Protein AF-A0A834A3Q2-F1 (afdb_monomer_lite)

pLDDT: mean 85.05, std 15.07, range [38.84, 97.31]

Foldseek 3Di:
DDPCPVCVVVLVVVLVVVCVVCVVVCVVVDPVVSVVVSVVCLVVLNNLPPDDVCSCPPDPSSVVSVVVVVVVVVVVCVVVVHDDPD

Organism: NCBI:txid89673

InterPro domains:
  IPR038968 Centriolar satellite-associated tubulin polyglutamylase complex regulator 1 [PTHR34252] (2-83)
  IPR060456 CSTPP1, N-terminal domain [PF27900] (3-45)

Secondary structure (DSSP, 8-state):
--GGGGTHHHHHHHHHHHHHHSHHHHHHH-HHHHHHHHHHHHHHT-TTTT--HHHHHTSHHHHHHHHHHHHHHHHHHHHTT-----

Radius of gyration: 15.38 Å; chains: 1; bounding box: 40×26×34 Å

Sequence (86 aa):
MCFAQRHVLTYMEDAVCQLLENKEDISQYGVARFFTEYFNSVCQGTHILFREFSFIQATPHNRASFLRAFWRCFRTVGKNGGKLDI

Structure (mmCIF, N/CA/C/O backbone):
data_AF-A0A834A3Q2-F1
#
_entry.id   AF-A0A834A3Q2-F1
#
loop_
_atom_site.group_PDB
_atom_site.id
_atom_site.type_symbol
_atom_site.label_atom_id
_atom_site.label_alt_id
_atom_site.label_comp_id
_atom_site.label_asym_id
_atom_site.label_entity_id
_atom_site.label_seq_id
_atom_site.pdbx_PDB_ins_code
_atom_site.Cartn_x
_atom_site.Cartn_y
_atom_site.Cartn_z
_atom_site.occupancy
_atom_site.B_iso_or_equiv
_atom_site.auth_seq_id
_atom_site.auth_comp_id
_atom_site.auth_asym_id
_atom_site.auth_atom_id
_atom_site.pdbx_PDB_model_num
ATOM 1 N N . MET A 1 1 ? -12.334 3.554 -13.382 1.00 38.84 1 MET A N 1
ATOM 2 C CA . MET A 1 1 ? -12.921 2.278 -12.908 1.00 38.84 1 MET A CA 1
ATOM 3 C C . MET A 1 1 ? -11.954 1.632 -11.932 1.00 38.84 1 MET A C 1
ATOM 5 O O . MET A 1 1 ? -10.766 1.571 -12.218 1.00 38.84 1 MET A O 1
ATOM 9 N N . CYS A 1 2 ? -12.439 1.288 -10.742 1.00 42.94 2 CYS A N 1
ATOM 10 C CA . CYS A 1 2 ? -11.633 1.109 -9.538 1.00 42.94 2 CYS A CA 1
ATOM 11 C C . CYS A 1 2 ? -10.892 -0.243 -9.527 1.00 42.94 2 CYS A C 1
ATOM 13 O O . CYS A 1 2 ? -11.510 -1.284 -9.323 1.00 42.94 2 CYS A O 1
ATOM 15 N N . PHE A 1 3 ? -9.565 -0.237 -9.697 1.00 46.31 3 PHE A N 1
ATOM 16 C CA . PHE A 1 3 ? -8.706 -1.419 -9.495 1.00 46.31 3 PHE A CA 1
ATOM 17 C C . PHE A 1 3 ? -8.783 -1.985 -8.062 1.00 46.31 3 PHE A C 1
ATOM 19 O O . PHE A 1 3 ? -8.353 -3.114 -7.831 1.00 46.31 3 PHE A O 1
ATOM 26 N N . ALA A 1 4 ? -9.357 -1.230 -7.117 1.00 47.38 4 ALA A N 1
ATOM 27 C CA . ALA A 1 4 ? -9.439 -1.604 -5.712 1.00 47.38 4 ALA A CA 1
ATOM 28 C C . ALA A 1 4 ? -10.252 -2.883 -5.472 1.00 47.38 4 ALA A C 1
ATOM 30 O O . ALA A 1 4 ? -9.836 -3.684 -4.646 1.00 47.38 4 ALA A O 1
ATOM 31 N N . GLN A 1 5 ? -11.338 -3.147 -6.217 1.00 54.44 5 GLN A N 1
ATOM 32 C CA . GLN A 1 5 ? -12.252 -4.262 -5.898 1.00 54.44 5 GLN A CA 1
ATOM 33 C C . GLN A 1 5 ? -11.590 -5.650 -5.886 1.00 54.44 5 GLN A C 1
ATOM 35 O O . GLN A 1 5 ? -12.050 -6.522 -5.158 1.00 54.44 5 GLN A O 1
ATOM 40 N N . ARG A 1 6 ? -10.506 -5.870 -6.643 1.00 66.31 6 ARG A N 1
ATOM 41 C CA . ARG A 1 6 ? -9.857 -7.192 -6.733 1.00 66.31 6 ARG A CA 1
ATOM 42 C C . ARG A 1 6 ? -8.803 -7.465 -5.660 1.00 66.31 6 ARG A C 1
ATOM 44 O O . ARG A 1 6 ? -8.440 -8.619 -5.476 1.00 66.31 6 ARG A O 1
ATOM 51 N N . HIS A 1 7 ? -8.327 -6.439 -4.953 1.00 85.19 7 HIS A N 1
ATOM 52 C CA . HIS A 1 7 ? -7.228 -6.580 -3.988 1.00 85.19 7 HIS A CA 1
ATOM 53 C C . HIS A 1 7 ? -7.514 -5.920 -2.634 1.00 85.19 7 HIS A C 1
ATOM 55 O O . HIS A 1 7 ? -6.598 -5.783 -1.828 1.00 85.19 7 HIS A O 1
ATOM 61 N N . VAL A 1 8 ? -8.770 -5.532 -2.358 1.00 88.00 8 VAL A N 1
ATOM 62 C CA . VAL A 1 8 ? -9.160 -4.968 -1.050 1.00 88.00 8 VAL A CA 1
ATOM 63 C C . VAL A 1 8 ? -8.730 -5.889 0.088 1.00 88.00 8 VAL A C 1
ATOM 65 O O . VAL A 1 8 ? -8.182 -5.399 1.066 1.00 88.00 8 VAL A O 1
ATOM 68 N N . LEU A 1 9 ? -8.918 -7.207 -0.056 1.00 92.12 9 LEU A N 1
ATOM 69 C CA . LEU A 1 9 ? -8.535 -8.176 0.974 1.00 92.12 9 LEU A CA 1
ATOM 70 C C . LEU A 1 9 ? -7.033 -8.143 1.270 1.00 92.12 9 LEU A C 1
ATOM 72 O O . LEU A 1 9 ? -6.669 -8.064 2.432 1.00 92.12 9 LEU A O 1
ATOM 76 N N . THR A 1 10 ? -6.176 -8.070 0.247 1.00 94.25 10 THR A N 1
ATOM 77 C CA . THR A 1 10 ? -4.720 -7.942 0.431 1.00 94.25 10 THR A CA 1
ATOM 78 C C . THR A 1 10 ? -4.352 -6.707 1.253 1.00 94.25 10 THR A C 1
ATOM 80 O O . THR A 1 10 ? -3.477 -6.774 2.108 1.00 94.25 10 THR A O 1
ATOM 83 N N . TYR A 1 11 ? -5.020 -5.577 1.011 1.00 95.38 11 TYR A N 1
ATOM 84 C CA . TYR A 1 11 ? -4.772 -4.341 1.757 1.00 95.38 11 TYR A CA 1
ATOM 85 C C . TYR A 1 11 ? -5.385 -4.359 3.159 1.00 95.38 11 TYR A C 1
ATOM 87 O O . TYR A 1 11 ? -4.805 -3.801 4.080 1.00 95.38 11 TYR A O 1
ATOM 95 N N . MET A 1 12 ? -6.540 -5.001 3.339 1.00 95.50 12 MET A N 1
ATOM 96 C CA . MET A 1 12 ? -7.156 -5.170 4.657 1.00 95.50 12 MET A CA 1
ATOM 97 C C . MET A 1 12 ? -6.325 -6.094 5.546 1.00 95.50 12 MET A C 1
ATOM 99 O O . MET A 1 12 ? -6.070 -5.745 6.694 1.00 95.50 12 MET A O 1
ATOM 103 N N . GLU A 1 13 ? -5.885 -7.240 5.023 1.00 95.38 13 GLU A N 1
ATOM 104 C CA . GLU A 1 13 ? -5.006 -8.178 5.730 1.00 95.38 13 GLU A CA 1
ATOM 105 C C . GLU A 1 13 ? -3.705 -7.492 6.135 1.00 95.38 13 GLU A C 1
ATOM 107 O O . GLU A 1 13 ? -3.337 -7.519 7.305 1.00 95.38 13 GLU A O 1
ATOM 112 N N . ASP A 1 14 ? -3.062 -6.794 5.198 1.00 95.81 14 ASP A N 1
ATOM 113 C CA . ASP A 1 14 ? -1.835 -6.058 5.480 1.00 95.81 14 ASP A CA 1
ATOM 114 C C . ASP A 1 14 ? -2.030 -4.941 6.518 1.00 95.81 14 ASP A C 1
ATOM 116 O O . ASP A 1 14 ? -1.250 -4.835 7.463 1.00 95.81 14 ASP A O 1
ATOM 120 N N . ALA A 1 15 ? -3.090 -4.137 6.395 1.00 95.06 15 ALA A N 1
ATOM 121 C CA . ALA A 1 15 ? -3.403 -3.099 7.373 1.00 95.06 15 ALA A CA 1
ATOM 122 C C . ALA A 1 15 ? -3.614 -3.688 8.774 1.00 95.06 15 ALA A C 1
ATOM 124 O O . ALA A 1 15 ? -3.121 -3.139 9.756 1.00 95.06 15 ALA A O 1
ATOM 125 N N . VAL A 1 16 ? -4.320 -4.818 8.878 1.00 94.75 16 VAL A N 1
ATOM 126 C CA . VAL A 1 16 ? -4.526 -5.506 10.157 1.00 94.75 16 VAL A CA 1
ATOM 127 C C . VAL A 1 16 ? -3.209 -6.063 10.696 1.00 94.75 16 VAL A C 1
ATOM 129 O O . VAL A 1 16 ? -2.933 -5.867 11.874 1.00 94.75 16 VAL A O 1
ATOM 132 N N . CYS A 1 17 ? -2.365 -6.693 9.873 1.00 94.19 17 CYS A N 1
ATOM 133 C CA . CYS A 1 17 ? -1.038 -7.150 10.298 1.00 94.19 17 CYS A CA 1
ATOM 134 C C . CYS A 1 17 ? -0.202 -5.993 10.860 1.00 94.19 17 CYS A C 1
ATOM 136 O O . CYS A 1 17 ? 0.253 -6.070 11.999 1.00 94.19 17 CYS A O 1
ATOM 138 N N . GLN A 1 18 ? -0.104 -4.879 10.129 1.00 92.62 18 GLN A N 1
ATOM 139 C CA . GLN A 1 18 ? 0.643 -3.699 10.573 1.00 92.62 18 GLN A CA 1
ATOM 140 C C . GLN A 1 18 ? 0.060 -3.075 11.849 1.00 92.62 18 GLN A C 1
ATOM 142 O O . GLN A 1 18 ? 0.812 -2.672 12.737 1.00 92.62 18 GLN A O 1
ATOM 147 N N . LEU A 1 19 ? -1.271 -3.034 11.976 1.00 92.19 19 LEU A N 1
ATOM 148 C CA . LEU A 1 19 ? -1.953 -2.587 13.193 1.00 92.19 19 LEU A CA 1
ATOM 149 C C . LEU A 1 19 ? -1.587 -3.461 14.396 1.00 92.19 19 LEU A C 1
ATOM 151 O O . LEU A 1 19 ? -1.390 -2.953 15.498 1.00 92.19 19 LEU A O 1
ATOM 155 N N . LEU A 1 20 ? -1.530 -4.780 14.19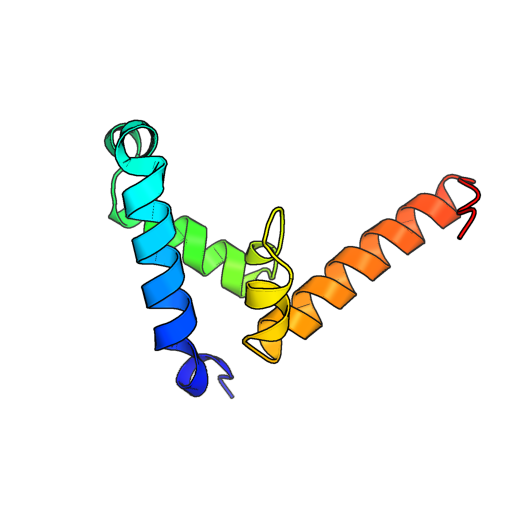6 1.00 91.31 20 LEU A N 1
ATOM 156 C CA . LEU A 1 20 ? -1.240 -5.734 15.260 1.00 91.31 20 LEU A CA 1
ATOM 157 C C . LEU A 1 20 ? 0.243 -5.748 15.657 1.00 91.31 20 LEU A C 1
ATOM 159 O O . LEU A 1 20 ? 0.536 -6.018 16.822 1.00 91.31 20 LEU A O 1
ATOM 163 N N . GLU A 1 21 ? 1.142 -5.451 14.721 1.00 89.81 21 GLU A N 1
ATOM 164 C CA . GLU A 1 21 ? 2.587 -5.331 14.949 1.00 89.81 21 GLU A CA 1
ATOM 165 C C . GLU A 1 21 ? 2.958 -4.026 15.673 1.00 89.81 21 GLU A C 1
ATOM 167 O O . GLU A 1 21 ? 3.876 -4.027 16.485 1.00 89.81 21 GLU A O 1
ATOM 172 N N . ASN A 1 22 ? 2.214 -2.935 15.449 1.00 82.94 22 ASN A N 1
ATOM 173 C CA . ASN A 1 22 ? 2.519 -1.594 15.979 1.00 82.94 22 ASN A CA 1
ATOM 174 C C . ASN A 1 22 ? 1.492 -1.111 17.025 1.00 82.94 22 ASN A C 1
ATOM 176 O O . ASN A 1 22 ? 1.194 0.080 17.134 1.00 82.94 22 ASN A O 1
ATOM 180 N N . LYS A 1 23 ? 0.899 -2.039 17.790 1.00 74.75 23 LYS A N 1
ATOM 181 C CA . LYS A 1 23 ? -0.207 -1.745 18.727 1.00 74.75 23 LYS A CA 1
ATOM 182 C C . LYS A 1 23 ? 0.114 -0.659 19.753 1.00 74.75 23 LYS A C 1
ATOM 184 O O . LYS A 1 23 ? -0.787 0.091 20.127 1.00 74.75 23 LYS A O 1
ATOM 189 N N . GLU A 1 24 ? 1.358 -0.603 20.222 1.00 73.19 24 GLU A N 1
ATOM 190 C CA . GLU A 1 24 ? 1.787 0.342 21.258 1.00 73.19 24 GLU A CA 1
ATOM 191 C C . GLU A 1 24 ? 1.728 1.786 20.743 1.00 73.19 24 GLU A C 1
ATOM 193 O O . GLU A 1 24 ? 1.071 2.621 21.366 1.00 73.19 24 GLU A O 1
ATOM 198 N N . ASP A 1 25 ? 2.257 2.047 19.545 1.00 71.56 25 ASP A N 1
ATOM 199 C CA . ASP A 1 25 ? 2.207 3.366 18.902 1.00 71.56 25 ASP A CA 1
ATOM 200 C C . ASP A 1 25 ? 0.776 3.768 18.511 1.00 71.56 25 ASP A C 1
ATOM 202 O O . ASP A 1 25 ? 0.375 4.925 18.642 1.00 71.56 25 ASP A O 1
ATOM 206 N N . ILE A 1 26 ? -0.047 2.810 18.071 1.00 70.56 26 ILE A N 1
ATOM 207 C CA . ILE A 1 26 ? -1.404 3.091 17.571 1.00 70.56 26 ILE A CA 1
ATOM 208 C C . ILE A 1 26 ? -2.392 3.385 18.707 1.00 70.56 26 ILE A C 1
ATOM 210 O O . ILE A 1 26 ? -3.382 4.095 18.493 1.00 70.56 26 ILE A O 1
ATOM 214 N N . SER A 1 27 ? -2.109 2.918 19.928 1.00 64.25 27 SER A N 1
ATOM 215 C CA . SER A 1 27 ? -2.911 3.229 21.119 1.00 64.25 27 SER A CA 1
ATOM 216 C C . SER A 1 27 ? -3.052 4.741 21.368 1.00 64.25 27 SER A C 1
ATOM 218 O O . SER A 1 27 ? -4.076 5.183 21.888 1.00 64.25 27 SER A O 1
ATOM 220 N N . GLN A 1 28 ? -2.081 5.540 20.909 1.00 70.75 28 GLN A N 1
ATOM 221 C CA . GLN A 1 28 ? -2.066 6.995 21.053 1.00 70.75 28 GLN A CA 1
ATOM 222 C C . GLN A 1 28 ? -2.890 7.734 19.980 1.00 70.75 28 GLN A C 1
ATOM 224 O O . GLN A 1 28 ? -3.434 8.806 20.247 1.00 70.75 28 GLN A O 1
ATOM 229 N N . TYR A 1 29 ? -3.000 7.180 18.767 1.00 75.50 29 TYR A N 1
ATOM 230 C CA . TYR A 1 29 ? -3.604 7.856 17.604 1.00 75.50 29 TYR A CA 1
ATOM 231 C C . TYR A 1 29 ? -4.989 7.320 17.226 1.00 75.50 29 TYR A C 1
ATOM 233 O O . TYR A 1 29 ? -5.752 8.004 16.537 1.00 75.50 29 TYR A O 1
ATOM 241 N N . GLY A 1 30 ? -5.328 6.120 17.700 1.00 87.88 30 GLY A N 1
ATOM 242 C CA . GLY A 1 30 ? -6.608 5.464 17.479 1.00 87.88 30 GLY A CA 1
ATOM 243 C C . GLY A 1 30 ? -6.672 4.660 16.177 1.00 87.88 30 GLY A C 1
ATOM 244 O O . GLY A 1 30 ? -6.157 5.046 15.127 1.00 87.88 30 GLY A O 1
ATOM 245 N N . VAL A 1 31 ? -7.388 3.536 16.236 1.00 90.94 31 VAL A N 1
ATOM 246 C CA . VAL A 1 31 ? -7.507 2.555 15.142 1.00 90.94 31 VAL A CA 1
ATOM 247 C C . VAL A 1 31 ? -8.088 3.167 13.860 1.00 90.94 31 VAL A C 1
ATOM 249 O O . VAL A 1 31 ? -7.600 2.904 12.764 1.00 90.94 31 VAL A O 1
ATOM 252 N N . ALA A 1 32 ? -9.106 4.026 13.978 1.00 91.31 32 ALA A N 1
ATOM 253 C CA . ALA A 1 32 ? -9.737 4.664 12.818 1.00 91.31 32 ALA A CA 1
ATO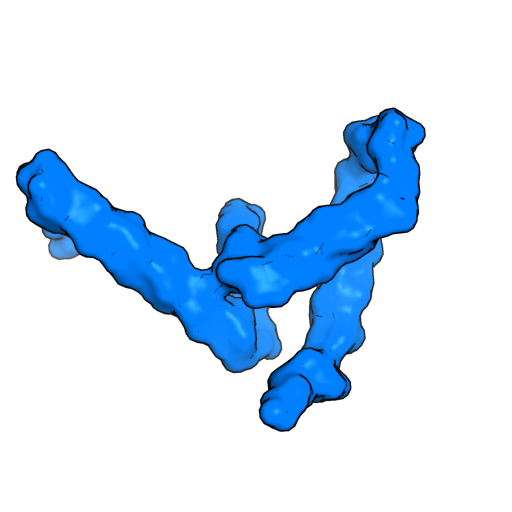M 254 C C . ALA A 1 32 ? -8.761 5.563 12.040 1.00 91.31 32 ALA A C 1
ATOM 256 O O . ALA A 1 32 ? -8.770 5.585 10.805 1.00 91.31 32 ALA A O 1
ATOM 257 N N . ARG A 1 33 ? -7.893 6.281 12.761 1.00 91.31 33 ARG A N 1
ATOM 258 C CA . ARG A 1 33 ? -6.872 7.137 12.159 1.00 91.31 33 ARG A CA 1
ATOM 259 C C . ARG A 1 33 ? -5.806 6.307 11.454 1.00 91.31 33 ARG A C 1
ATOM 261 O O . ARG A 1 33 ? -5.490 6.619 10.312 1.00 91.31 33 ARG A O 1
ATOM 268 N N . PHE A 1 34 ? -5.346 5.221 12.078 1.00 93.38 34 PHE A N 1
ATOM 269 C CA . PHE A 1 34 ? -4.409 4.286 11.454 1.00 93.38 34 PHE A CA 1
ATOM 270 C C . PHE A 1 34 ? -4.926 3.780 10.099 1.00 93.38 34 PHE A C 1
ATOM 272 O O . PHE A 1 34 ? -4.244 3.923 9.087 1.00 93.38 34 PHE A O 1
ATOM 279 N N . PHE A 1 35 ? -6.159 3.262 10.042 1.00 93.94 35 PHE A N 1
ATOM 280 C CA . PHE A 1 35 ? -6.726 2.782 8.776 1.00 93.94 35 PHE A CA 1
ATOM 281 C C . PHE A 1 35 ? -6.865 3.904 7.743 1.00 93.94 35 PHE A C 1
ATOM 283 O O . PHE A 1 35 ? -6.600 3.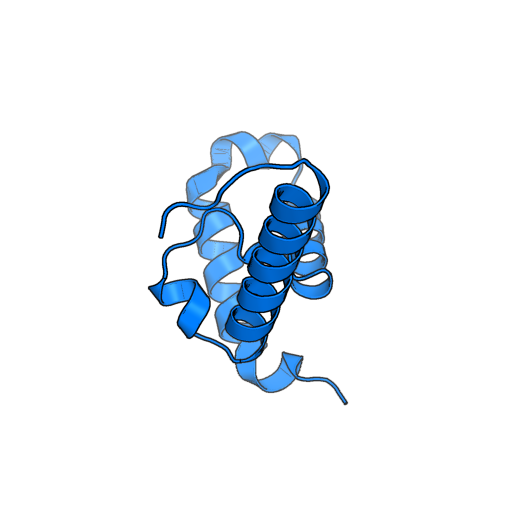690 6.561 1.00 93.94 35 PHE A O 1
ATOM 290 N N . THR A 1 36 ? -7.244 5.106 8.181 1.00 94.56 36 THR A N 1
ATOM 291 C CA . THR A 1 36 ? -7.335 6.276 7.299 1.00 94.56 36 THR A CA 1
ATOM 292 C C . THR A 1 36 ? -5.977 6.600 6.672 1.00 94.56 36 THR A C 1
ATOM 294 O O . THR A 1 36 ? -5.881 6.771 5.458 1.00 94.56 36 THR A O 1
ATOM 297 N N . GLU A 1 37 ? -4.914 6.652 7.472 1.00 94.31 37 GLU A N 1
ATOM 298 C CA . GLU A 1 37 ? -3.554 6.934 7.005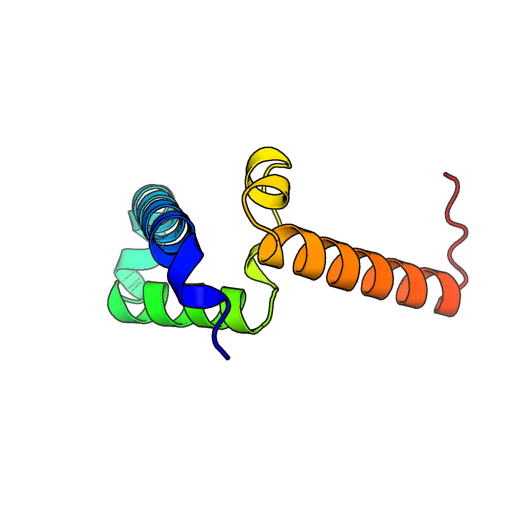 1.00 94.31 37 GLU A CA 1
ATOM 299 C C . GLU A 1 37 ? -3.017 5.807 6.110 1.00 94.31 37 GLU A C 1
ATOM 301 O O . GLU A 1 37 ? -2.492 6.085 5.027 1.00 94.31 37 GLU A O 1
ATOM 306 N N . TYR A 1 38 ? -3.246 4.545 6.486 1.00 95.12 38 TYR A N 1
ATOM 307 C CA . TYR A 1 38 ? -2.882 3.383 5.679 1.00 95.12 38 TYR A CA 1
ATOM 308 C C . TYR A 1 38 ? -3.534 3.442 4.291 1.00 95.12 38 TYR A C 1
ATOM 310 O O . TYR A 1 38 ? -2.836 3.434 3.276 1.00 95.12 38 TYR A O 1
ATOM 318 N N . PHE A 1 39 ? -4.860 3.577 4.204 1.00 95.69 39 PHE A N 1
ATOM 319 C CA . PHE A 1 39 ? -5.540 3.598 2.905 1.00 95.69 39 PHE A CA 1
ATOM 320 C C . PHE A 1 39 ? -5.241 4.865 2.098 1.00 95.69 39 PHE A C 1
ATOM 322 O O . PHE A 1 39 ? -5.167 4.798 0.869 1.00 95.69 39 PHE A O 1
ATOM 329 N N . ASN A 1 40 ? -4.972 5.996 2.754 1.00 96.31 40 ASN A N 1
ATOM 330 C CA . ASN A 1 40 ? -4.437 7.176 2.075 1.00 96.31 40 ASN A CA 1
ATOM 331 C C . ASN A 1 40 ? -3.066 6.892 1.449 1.00 96.31 40 ASN A C 1
ATOM 333 O O . ASN A 1 40 ? -2.836 7.281 0.302 1.00 96.31 40 ASN A O 1
ATOM 337 N N . SER A 1 41 ? -2.182 6.168 2.142 1.00 97.06 41 SER A N 1
ATOM 338 C CA . SER A 1 41 ? -0.884 5.763 1.591 1.00 97.06 41 SER A CA 1
ATOM 339 C C . SER A 1 41 ? -1.034 4.824 0.387 1.00 97.06 41 SER A C 1
ATOM 341 O O . SER A 1 41 ? -0.323 4.990 -0.607 1.00 97.06 41 SER A O 1
ATOM 343 N N . VAL A 1 42 ? -2.020 3.915 0.404 1.00 96.12 42 VAL A N 1
ATOM 344 C CA . VAL A 1 42 ? -2.349 3.046 -0.741 1.00 96.12 42 VAL A CA 1
ATOM 345 C C . VAL A 1 42 ? -2.825 3.876 -1.932 1.00 96.12 42 VAL A C 1
ATOM 347 O O . VAL A 1 42 ? -2.344 3.683 -3.050 1.00 96.12 42 VAL A O 1
ATOM 350 N N . CYS A 1 43 ? -3.721 4.840 -1.708 1.00 94.50 43 CYS A N 1
ATOM 351 C CA . CYS A 1 43 ? -4.192 5.762 -2.745 1.00 94.50 43 CYS A CA 1
ATOM 352 C C . CYS A 1 43 ? -3.051 6.600 -3.346 1.00 94.50 43 CYS A C 1
ATOM 354 O O . CYS A 1 43 ? -3.017 6.827 -4.557 1.00 94.50 43 CYS A O 1
ATOM 356 N N . GLN A 1 44 ? -2.101 7.036 -2.517 1.00 95.06 44 GLN A N 1
ATOM 357 C CA . GLN A 1 44 ? -0.937 7.823 -2.936 1.00 95.06 44 GLN A CA 1
ATOM 358 C C . GLN A 1 44 ? 0.184 6.963 -3.549 1.00 95.06 44 GLN A C 1
ATOM 360 O O . GLN A 1 44 ? 1.056 7.491 -4.244 1.00 95.06 44 GLN A O 1
ATOM 365 N N . GLY A 1 45 ? 0.154 5.645 -3.334 1.00 95.50 45 GLY A N 1
ATOM 366 C CA . GLY A 1 45 ? 1.183 4.703 -3.774 1.00 95.50 45 GLY A CA 1
ATOM 367 C C . GLY A 1 45 ? 2.459 4.741 -2.927 1.00 95.50 45 GLY A C 1
ATOM 368 O O . GLY A 1 45 ? 3.523 4.374 -3.421 1.00 95.50 45 GLY A O 1
ATOM 369 N N . THR A 1 46 ? 2.389 5.223 -1.684 1.00 96.31 46 THR A N 1
ATOM 370 C CA . THR A 1 46 ? 3.526 5.275 -0.745 1.00 96.31 46 THR A CA 1
ATOM 371 C C . THR A 1 46 ? 3.571 4.084 0.209 1.00 96.31 46 THR A C 1
ATOM 373 O O . THR A 1 46 ? 4.611 3.833 0.809 1.00 96.31 46 THR A O 1
ATOM 376 N N . HIS A 1 47 ? 2.500 3.289 0.279 1.00 96.38 47 HIS A N 1
ATOM 377 C CA . HIS A 1 47 ? 2.395 2.056 1.077 1.00 96.38 47 HIS A CA 1
ATOM 378 C C . HIS A 1 47 ? 3.438 0.977 0.737 1.00 96.38 47 HIS A C 1
ATOM 380 O O . HIS A 1 47 ? 3.562 -0.011 1.449 1.00 96.38 47 HIS A O 1
ATOM 386 N N . ILE A 1 48 ? 4.166 1.134 -0.371 1.00 96.75 48 ILE A N 1
ATOM 387 C CA . ILE A 1 48 ? 5.236 0.228 -0.815 1.00 96.75 48 ILE A CA 1
ATOM 388 C C . ILE A 1 48 ? 6.586 0.479 -0.131 1.00 96.75 48 ILE A C 1
ATOM 390 O O . ILE A 1 48 ? 7.525 -0.282 -0.354 1.00 96.75 48 ILE A O 1
ATOM 394 N N . LEU A 1 49 ? 6.720 1.563 0.636 1.00 94.69 49 LEU A N 1
ATOM 395 C CA . LEU A 1 49 ? 7.979 1.938 1.276 1.00 94.69 49 LEU A CA 1
ATOM 396 C C . LEU A 1 49 ? 8.249 1.041 2.486 1.00 94.69 49 LEU A C 1
ATOM 398 O O . LEU A 1 49 ? 7.341 0.778 3.266 1.00 94.69 49 LEU A O 1
ATOM 402 N N . PHE A 1 50 ? 9.504 0.609 2.649 1.00 93.06 50 PHE A N 1
ATOM 403 C CA . PHE A 1 50 ? 9.932 -0.278 3.743 1.00 93.06 50 PHE A CA 1
ATOM 404 C C . PHE A 1 50 ? 9.168 -1.612 3.784 1.00 93.06 50 PHE A C 1
ATOM 406 O O . PHE A 1 50 ? 8.847 -2.132 4.848 1.00 93.06 50 PHE A O 1
ATOM 413 N N . ARG A 1 51 ? 8.848 -2.160 2.607 1.00 95.25 51 ARG A N 1
ATOM 414 C CA . ARG A 1 51 ? 8.123 -3.424 2.465 1.00 95.25 51 ARG A CA 1
ATOM 415 C C . ARG A 1 51 ? 8.992 -4.481 1.808 1.00 95.25 51 ARG A C 1
ATOM 417 O O . ARG A 1 51 ? 9.765 -4.186 0.898 1.00 95.25 51 ARG A O 1
ATOM 424 N N . GLU A 1 52 ? 8.774 -5.721 2.222 1.00 95.38 52 GLU A N 1
ATOM 425 C CA . GLU A 1 52 ? 9.355 -6.896 1.584 1.00 95.38 52 GLU A CA 1
ATOM 426 C C . GLU A 1 52 ? 8.952 -7.002 0.108 1.00 95.38 52 GLU A C 1
ATOM 428 O O . GLU A 1 52 ? 7.845 -6.623 -0.301 1.00 95.38 52 GLU A O 1
ATOM 433 N N . PHE A 1 53 ? 9.834 -7.593 -0.702 1.00 95.50 53 PHE A N 1
ATOM 434 C CA . PHE A 1 53 ? 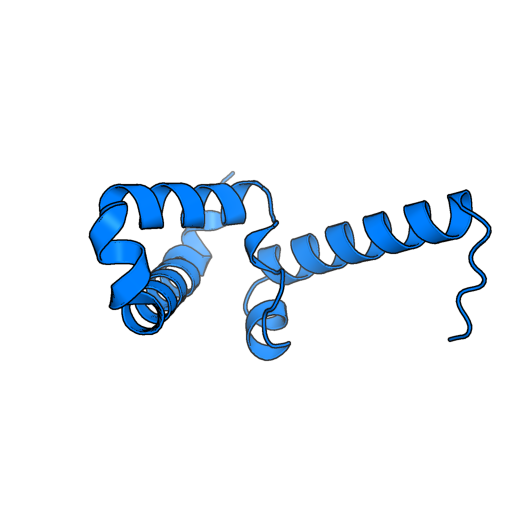9.568 -7.787 -2.129 1.00 95.50 53 PHE A CA 1
ATOM 435 C C . PHE A 1 53 ? 8.309 -8.634 -2.373 1.00 95.50 53 PHE A C 1
ATOM 437 O O . PHE A 1 53 ? 7.573 -8.384 -3.329 1.00 95.50 53 PHE A O 1
ATOM 444 N N . SER A 1 54 ? 8.009 -9.577 -1.471 1.00 96.38 54 SER A N 1
ATOM 445 C CA . SER A 1 54 ? 6.787 -10.390 -1.490 1.00 96.38 54 SER A CA 1
ATOM 446 C C . SER A 1 54 ? 5.508 -9.550 -1.497 1.00 96.38 54 SER A C 1
ATOM 448 O O . SER A 1 54 ? 4.590 -9.824 -2.271 1.00 96.38 54 SER A O 1
ATOM 450 N N . PHE A 1 55 ? 5.472 -8.475 -0.712 1.00 96.50 55 PHE A N 1
ATOM 451 C CA . PHE A 1 55 ? 4.359 -7.537 -0.693 1.00 96.50 55 PHE A CA 1
ATOM 452 C C . PHE A 1 55 ? 4.312 -6.684 -1.965 1.00 96.50 55 PHE A C 1
ATOM 454 O O . PHE A 1 55 ? 3.240 -6.460 -2.535 1.00 96.50 55 PHE A O 1
ATOM 461 N N . ILE A 1 56 ? 5.472 -6.232 -2.452 1.00 96.75 56 ILE A N 1
ATOM 462 C CA . ILE A 1 56 ? 5.564 -5.422 -3.675 1.00 96.75 56 ILE A CA 1
ATOM 463 C C . ILE A 1 56 ? 5.018 -6.192 -4.885 1.00 96.75 56 ILE A C 1
ATOM 465 O O . ILE A 1 56 ? 4.285 -5.626 -5.700 1.00 96.75 56 ILE A O 1
ATOM 469 N N . GLN A 1 57 ? 5.322 -7.487 -4.997 1.00 96.31 57 GLN A N 1
ATOM 470 C CA . GLN A 1 57 ? 4.859 -8.309 -6.117 1.00 96.31 57 GLN A CA 1
ATOM 471 C C . GLN A 1 57 ? 3.381 -8.720 -6.026 1.00 96.31 57 GLN A C 1
ATOM 473 O O . GLN A 1 57 ? 2.799 -9.055 -7.060 1.00 96.31 57 GLN A O 1
ATOM 478 N N . ALA A 1 58 ? 2.755 -8.642 -4.846 1.00 95.44 58 ALA A N 1
ATOM 479 C CA . ALA A 1 58 ? 1.431 -9.209 -4.572 1.00 95.44 58 ALA A CA 1
ATOM 480 C C . ALA A 1 58 ? 0.290 -8.626 -5.425 1.00 95.44 58 ALA A C 1
ATOM 482 O O . ALA A 1 58 ? -0.653 -9.340 -5.762 1.00 95.44 58 ALA A O 1
ATOM 483 N N . THR A 1 59 ? 0.361 -7.347 -5.820 1.00 95.69 59 THR A N 1
ATOM 484 C CA . THR A 1 59 ? -0.694 -6.714 -6.631 1.00 95.69 59 THR A CA 1
ATOM 485 C C . THR A 1 59 ? -0.124 -5.876 -7.779 1.00 95.69 59 THR A C 1
ATOM 487 O O . THR A 1 59 ? 0.984 -5.339 -7.675 1.00 95.69 59 THR A O 1
ATOM 490 N N . PRO A 1 60 ? -0.873 -5.696 -8.887 1.00 95.88 60 PRO A N 1
ATOM 491 C CA . PRO A 1 60 ? -0.471 -4.785 -9.958 1.00 95.88 60 PRO A CA 1
ATOM 492 C C . PRO A 1 60 ? -0.232 -3.347 -9.478 1.00 95.88 60 PRO A C 1
ATOM 494 O O . PRO A 1 60 ? 0.699 -2.693 -9.944 1.00 95.88 60 PRO A O 1
ATOM 497 N N . HIS A 1 61 ? -1.040 -2.865 -8.528 1.00 95.69 61 HIS A N 1
ATOM 498 C CA . HIS A 1 61 ? -0.911 -1.513 -7.979 1.00 95.69 61 HIS A CA 1
ATOM 499 C C . HIS A 1 61 ? 0.356 -1.349 -7.136 1.00 95.69 61 HIS A C 1
ATOM 501 O O . HIS A 1 61 ? 1.033 -0.327 -7.250 1.00 95.69 61 HIS A O 1
ATOM 507 N N . ASN A 1 62 ? 0.733 -2.366 -6.357 1.00 96.38 62 ASN A N 1
ATOM 508 C CA . ASN A 1 62 ? 1.974 -2.358 -5.579 1.00 96.38 62 ASN A CA 1
ATOM 509 C C . ASN A 1 62 ? 3.190 -2.271 -6.509 1.00 96.38 62 ASN A C 1
ATOM 511 O O . ASN A 1 62 ? 4.032 -1.390 -6.343 1.00 96.38 62 ASN A O 1
ATOM 515 N N . ARG A 1 63 ? 3.231 -3.098 -7.561 1.00 97.06 63 ARG A N 1
ATOM 516 C CA . ARG A 1 63 ? 4.311 -3.064 -8.562 1.00 97.06 63 ARG A CA 1
ATOM 517 C C . ARG A 1 63 ? 4.411 -1.708 -9.261 1.00 97.06 63 ARG A C 1
ATOM 519 O O . ARG A 1 63 ? 5.500 -1.152 -9.383 1.00 97.06 63 ARG A O 1
ATOM 526 N N . ALA A 1 64 ? 3.279 -1.145 -9.685 1.00 97.00 64 ALA A N 1
ATOM 527 C CA . ALA A 1 64 ? 3.249 0.169 -10.326 1.00 97.00 64 ALA A CA 1
ATOM 528 C C . ALA A 1 64 ? 3.710 1.293 -9.379 1.00 97.00 64 ALA A C 1
ATOM 530 O O . ALA A 1 64 ? 4.462 2.181 -9.787 1.00 97.00 64 ALA A O 1
ATOM 531 N N . SER A 1 65 ? 3.285 1.241 -8.116 1.00 97.31 65 SER A N 1
ATOM 532 C CA . SER A 1 65 ? 3.677 2.195 -7.073 1.00 97.31 65 SER A CA 1
ATOM 533 C C . SER A 1 65 ? 5.177 2.119 -6.785 1.00 97.31 65 SER A C 1
ATOM 535 O O . SER A 1 65 ? 5.848 3.151 -6.764 1.00 97.31 65 SER A O 1
ATOM 537 N N . PHE A 1 66 ? 5.727 0.905 -6.680 1.00 97.06 66 PHE A N 1
ATOM 538 C CA . PHE A 1 66 ? 7.160 0.681 -6.502 1.00 97.06 66 PHE A CA 1
ATOM 539 C C . PHE A 1 66 ? 7.974 1.256 -7.664 1.00 97.06 66 PHE A C 1
ATOM 541 O O . PHE A 1 66 ? 8.875 2.058 -7.437 1.00 97.06 66 PHE A O 1
ATOM 548 N N . LEU A 1 67 ? 7.616 0.932 -8.914 1.00 96.19 67 LEU A N 1
ATOM 549 C CA . LEU A 1 67 ? 8.302 1.474 -10.092 1.00 96.19 67 LEU A CA 1
ATOM 550 C C . LEU A 1 67 ? 8.249 3.004 -10.125 1.00 96.19 67 LEU A C 1
ATOM 552 O O . LEU A 1 67 ? 9.237 3.654 -10.457 1.00 96.19 67 LEU A O 1
ATOM 556 N N . ARG A 1 68 ? 7.114 3.604 -9.755 1.00 95.25 68 ARG A N 1
ATOM 557 C CA . ARG A 1 68 ? 6.979 5.064 -9.693 1.00 95.25 68 ARG A CA 1
ATOM 558 C C . ARG A 1 68 ? 7.904 5.676 -8.641 1.00 95.25 68 ARG A C 1
ATOM 560 O O . ARG A 1 68 ? 8.550 6.684 -8.935 1.00 95.25 68 ARG A O 1
ATOM 567 N N . ALA A 1 69 ? 7.965 5.094 -7.445 1.00 93.75 69 ALA A N 1
ATOM 568 C CA . ALA A 1 69 ? 8.857 5.545 -6.380 1.00 93.75 69 ALA A CA 1
ATOM 569 C C . ALA A 1 69 ? 10.328 5.388 -6.790 1.00 93.75 69 ALA A C 1
ATOM 571 O O . ALA A 1 69 ? 11.085 6.355 -6.730 1.00 93.75 69 ALA A O 1
ATOM 572 N N . PHE A 1 70 ? 10.692 4.222 -7.326 1.00 91.44 70 PHE A N 1
ATOM 573 C CA . PHE A 1 70 ? 12.017 3.928 -7.862 1.00 91.44 70 PHE A CA 1
ATOM 574 C C . PHE A 1 70 ? 12.435 4.961 -8.915 1.00 91.44 70 PHE A C 1
ATOM 576 O O . PHE A 1 70 ? 13.431 5.660 -8.743 1.00 91.44 70 PHE A O 1
ATOM 583 N N . TRP A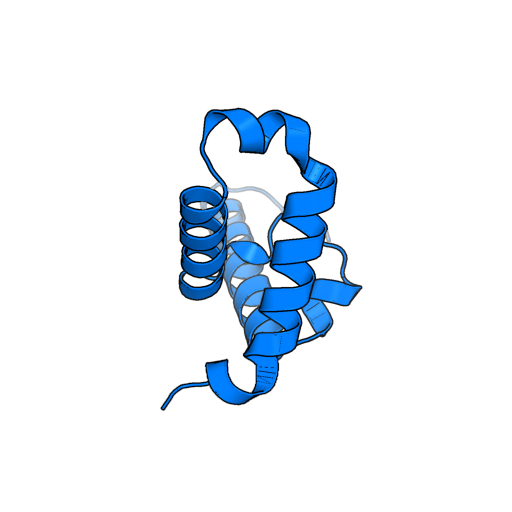 1 71 ? 11.619 5.180 -9.952 1.00 89.62 71 TRP A N 1
ATOM 584 C CA . TRP A 1 71 ? 11.915 6.168 -10.994 1.00 89.62 71 TRP A CA 1
ATOM 585 C C . TRP A 1 71 ? 11.989 7.608 -10.479 1.00 89.62 71 TRP A C 1
ATOM 587 O O . TRP A 1 71 ? 12.727 8.430 -11.032 1.00 89.62 71 TRP A O 1
ATOM 597 N N . ARG A 1 72 ? 11.223 7.952 -9.439 1.00 88.69 72 ARG A N 1
ATOM 598 C CA . ARG A 1 72 ? 11.313 9.265 -8.788 1.00 88.69 72 ARG A CA 1
ATOM 599 C C . ARG A 1 72 ? 12.659 9.431 -8.080 1.00 88.69 72 ARG A C 1
ATOM 601 O O . ARG A 1 72 ? 13.277 10.486 -8.235 1.00 88.69 72 ARG A O 1
ATOM 608 N N . CYS A 1 73 ? 13.132 8.404 -7.380 1.00 84.69 73 CYS A N 1
ATOM 609 C CA . CYS A 1 73 ? 14.450 8.400 -6.747 1.00 84.69 73 CYS A CA 1
ATOM 610 C C . CYS A 1 73 ? 15.562 8.495 -7.800 1.00 84.69 73 CYS A C 1
ATOM 612 O O . CYS A 1 73 ? 16.386 9.401 -7.723 1.00 84.69 73 CYS A O 1
ATOM 614 N N . PHE A 1 74 ? 15.509 7.670 -8.852 1.00 81.38 74 PHE A N 1
ATOM 615 C CA . PHE A 1 74 ? 16.484 7.683 -9.952 1.00 81.38 74 PHE A CA 1
ATOM 616 C C . PHE A 1 74 ? 16.607 9.052 -10.623 1.00 81.38 74 PHE A C 1
ATOM 618 O O . PHE A 1 74 ? 17.710 9.571 -10.785 1.00 81.38 74 PHE A O 1
ATOM 625 N N . ARG A 1 75 ? 15.478 9.685 -10.973 1.00 79.81 75 ARG A N 1
ATOM 626 C CA . ARG A 1 75 ? 15.499 11.032 -11.569 1.00 79.81 75 ARG A CA 1
ATOM 627 C C . ARG A 1 75 ? 16.062 12.082 -10.621 1.00 79.81 75 ARG A C 1
ATOM 629 O O . ARG A 1 75 ? 16.708 13.015 -11.084 1.00 79.81 75 ARG A O 1
ATOM 636 N N . THR A 1 76 ? 15.804 11.955 -9.324 1.00 76.50 76 THR A N 1
ATOM 637 C CA . THR A 1 76 ? 16.343 12.883 -8.323 1.00 76.50 76 THR A CA 1
ATOM 638 C C . THR A 1 76 ? 17.859 12.729 -8.200 1.00 76.50 76 THR A C 1
ATOM 640 O O . THR A 1 76 ? 18.568 13.728 -8.240 1.00 76.50 76 THR A O 1
ATOM 643 N N . VAL A 1 77 ? 18.370 11.496 -8.150 1.00 72.50 77 VAL A N 1
ATOM 644 C CA . VAL A 1 77 ? 19.816 11.219 -8.082 1.00 72.50 77 VAL A CA 1
ATOM 645 C C . VAL A 1 77 ? 20.541 11.706 -9.339 1.00 72.50 77 VAL A C 1
ATOM 647 O O . VAL A 1 77 ? 21.533 12.424 -9.226 1.00 72.50 77 VAL A O 1
ATOM 650 N N . GLY A 1 78 ? 20.003 11.410 -10.527 1.00 71.00 78 GLY A N 1
ATOM 651 C CA . GLY A 1 78 ? 20.585 11.866 -11.792 1.00 71.00 78 GLY A CA 1
ATOM 652 C C . GLY A 1 78 ? 20.598 13.392 -11.940 1.00 71.00 78 GLY A C 1
ATOM 653 O O . GLY A 1 78 ? 21.565 13.951 -12.448 1.00 71.00 78 GLY A O 1
ATOM 654 N N . LYS A 1 79 ? 19.565 14.091 -11.444 1.00 69.75 79 LYS A N 1
ATOM 655 C CA . LYS A 1 79 ? 19.538 15.566 -11.402 1.00 69.75 79 LYS A CA 1
ATOM 656 C C . LYS A 1 79 ? 20.554 16.160 -10.425 1.00 69.75 79 LYS A C 1
ATOM 658 O O . LYS A 1 79 ? 21.047 17.253 -10.674 1.00 69.75 79 LYS A O 1
ATOM 663 N N . ASN A 1 80 ? 20.870 15.446 -9.348 1.00 73.62 80 ASN A N 1
ATOM 664 C CA . ASN A 1 80 ? 21.805 15.893 -8.316 1.00 73.62 80 ASN A CA 1
ATOM 665 C C . ASN A 1 80 ? 23.257 15.452 -8.589 1.00 73.62 80 ASN A C 1
ATOM 667 O O . ASN A 1 80 ? 24.100 15.559 -7.704 1.00 73.62 80 ASN A O 1
ATOM 671 N N . GLY A 1 81 ? 23.560 14.945 -9.793 1.00 63.81 81 GLY A N 1
ATOM 672 C CA . GLY A 1 81 ? 24.917 14.554 -10.191 1.00 63.81 81 GLY A CA 1
ATOM 673 C C . GLY A 1 81 ? 25.444 13.285 -9.515 1.00 63.81 81 GLY A C 1
ATOM 674 O O . GLY A 1 81 ? 26.631 12.985 -9.633 1.00 63.81 81 GLY A O 1
ATOM 675 N N . GLY A 1 82 ? 24.589 12.528 -8.820 1.00 65.31 82 GLY A N 1
ATOM 676 C CA . GLY A 1 82 ? 24.974 11.243 -8.249 1.00 65.31 82 GLY A CA 1
ATOM 677 C C . GLY A 1 82 ? 25.182 10.221 -9.363 1.00 65.31 82 GLY A C 1
ATOM 678 O O . GLY A 1 82 ? 24.240 9.897 -10.089 1.00 65.31 82 GLY A O 1
ATOM 679 N N . LYS A 1 83 ? 26.407 9.707 -9.509 1.00 59.19 83 LYS A N 1
ATOM 680 C CA . LYS A 1 83 ? 26.641 8.490 -10.292 1.00 59.19 83 LYS A CA 1
ATOM 681 C C . LYS A 1 83 ? 25.970 7.328 -9.568 1.00 59.19 83 LYS A C 1
ATOM 683 O O . LYS A 1 83 ? 26.209 7.105 -8.386 1.00 59.19 83 LYS A O 1
ATOM 688 N N . LEU A 1 84 ? 25.097 6.634 -10.284 1.00 58.75 84 LEU A N 1
ATOM 689 C CA . LEU A 1 84 ? 24.574 5.344 -9.867 1.00 58.75 84 LEU A CA 1
ATOM 690 C C . LEU A 1 84 ? 25.527 4.300 -10.436 1.00 58.75 84 LEU A C 1
ATOM 692 O O . LEU A 1 84 ? 25.449 4.001 -11.626 1.00 58.75 84 LEU A O 1
ATOM 696 N N . ASP A 1 85 ? 26.443 3.804 -9.612 1.00 57.12 85 ASP A N 1
ATOM 697 C CA . ASP A 1 85 ? 27.197 2.603 -9.954 1.00 57.12 85 ASP A CA 1
ATOM 698 C C . ASP A 1 85 ? 26.263 1.412 -9.690 1.00 57.12 85 ASP A C 1
ATOM 700 O O . ASP A 1 85 ? 25.921 1.121 -8.541 1.00 57.12 85 ASP A O 1
ATOM 704 N N . ILE A 1 86 ? 25.762 0.812 -10.773 1.00 54.69 86 ILE A N 1
ATOM 705 C CA . ILE A 1 86 ? 24.948 -0.414 -10.787 1.00 54.69 86 ILE A CA 1
ATOM 706 C C . ILE A 1 86 ? 25.800 -1.524 -11.385 1.00 54.69 86 ILE A C 1
ATOM 708 O O . ILE A 1 86 ? 26.399 -1.265 -12.455 1.00 54.69 86 ILE A O 1
#